Protein AF-A0A7S2RNH0-F1 (afdb_monomer)

Solvent-accessible surface area (backbone atoms only — not comparable to full-atom values): 6572 Å² total; per-residue (Å²): 135,84,52,72,68,57,56,52,44,74,75,65,52,97,59,93,78,88,84,79,72,91,75,66,98,66,79,63,58,69,33,76,31,79,38,64,92,78,45,91,42,72,68,45,49,53,46,38,54,50,45,48,51,52,36,52,53,50,12,62,75,54,75,20,48,74,44,80,46,65,89,82,78,63,88,59,48,70,58,65,77,40,71,92,76,68,57,76,63,62,51,51,54,53,53,54,50,59,57,55,79,72,110

Foldseek 3Di:
DDDPVRVCCCVDPPDDDDDDDPDDVDQAAEFEQEAAPVQPDPVSVVVSVVSVVVSVVVCVVRVHDYHYDYDDDDQCPVVVVCVPPDDPVVVVVSVVVSVVVVD

Structure (mmCIF, N/CA/C/O backbone):
data_AF-A0A7S2RNH0-F1
#
_entry.id   AF-A0A7S2RNH0-F1
#
loop_
_atom_site.group_PDB
_atom_site.id
_atom_site.type_symbol
_atom_site.label_atom_id
_atom_site.label_alt_id
_atom_site.label_comp_id
_atom_site.label_asym_id
_atom_site.label_entity_id
_atom_site.label_seq_id
_atom_site.pdbx_PDB_ins_code
_atom_site.Cartn_x
_atom_site.Cartn_y
_atom_site.Cartn_z
_atom_site.occupancy
_atom_site.B_iso_or_equiv
_atom_site.auth_seq_id
_atom_site.auth_comp_id
_atom_site.auth_asym_id
_atom_site.auth_atom_id
_atom_site.pdbx_PDB_model_num
ATOM 1 N N . PHE A 1 1 ? -17.315 4.848 -7.528 1.00 72.25 1 PHE A N 1
ATOM 2 C CA . PHE A 1 1 ? -16.600 5.548 -8.616 1.00 72.25 1 PHE A CA 1
ATOM 3 C C . PHE A 1 1 ? -16.003 6.828 -8.048 1.00 72.25 1 PHE A C 1
ATOM 5 O O . PHE A 1 1 ? -16.691 7.488 -7.278 1.00 72.25 1 PHE A O 1
ATOM 12 N N . PHE A 1 2 ? -14.744 7.153 -8.357 1.00 83.69 2 PHE A N 1
ATOM 13 C CA . PHE A 1 2 ? -14.135 8.412 -7.912 1.00 83.69 2 PHE A CA 1
ATOM 14 C C . PHE A 1 2 ? -14.510 9.548 -8.865 1.00 83.69 2 PHE A C 1
ATOM 16 O O . PHE A 1 2 ? -14.396 9.400 -10.077 1.00 83.69 2 PHE A O 1
ATOM 23 N N . GLY A 1 3 ? -14.952 10.683 -8.322 1.00 90.25 3 GLY A N 1
ATOM 24 C CA . GLY A 1 3 ? -15.233 11.876 -9.121 1.00 90.25 3 GLY A CA 1
ATOM 25 C C . GLY A 1 3 ? -13.955 12.554 -9.625 1.00 90.25 3 GLY A C 1
ATOM 26 O O . GLY A 1 3 ? -12.863 12.334 -9.093 1.00 90.25 3 GLY A O 1
ATOM 27 N N . SER A 1 4 ? -14.098 13.437 -10.618 1.00 93.88 4 SER A N 1
ATOM 28 C CA . SER A 1 4 ? -12.980 14.205 -11.185 1.00 93.88 4 SER A CA 1
ATOM 29 C C . SER A 1 4 ? -12.207 14.978 -10.111 1.00 93.88 4 SER A C 1
ATOM 31 O O . SER A 1 4 ? -10.978 14.945 -10.115 1.00 93.88 4 SER A O 1
ATOM 33 N N . THR A 1 5 ? -12.893 15.601 -9.148 1.00 93.44 5 THR A N 1
ATOM 34 C CA . THR A 1 5 ? -12.271 16.321 -8.023 1.00 93.44 5 THR A CA 1
ATOM 35 C C . THR A 1 5 ? -11.351 15.423 -7.196 1.00 93.44 5 THR A C 1
ATOM 37 O O . THR A 1 5 ? -10.213 15.797 -6.917 1.00 93.44 5 THR A O 1
ATOM 40 N N . THR A 1 6 ? -11.801 14.215 -6.848 1.00 93.56 6 THR A N 1
ATOM 41 C CA . THR A 1 6 ? -11.009 13.262 -6.059 1.00 93.56 6 THR A CA 1
ATOM 42 C C . THR A 1 6 ? -9.744 12.836 -6.798 1.00 93.56 6 THR A C 1
ATOM 44 O O . THR A 1 6 ? -8.664 12.826 -6.215 1.00 93.56 6 THR A O 1
ATOM 47 N N . ILE A 1 7 ? -9.852 12.553 -8.099 1.00 94.25 7 ILE A N 1
ATOM 48 C CA . ILE A 1 7 ? -8.702 12.183 -8.938 1.00 94.25 7 ILE A CA 1
ATOM 49 C C . ILE A 1 7 ? -7.688 13.333 -9.024 1.00 94.25 7 ILE A C 1
ATOM 51 O O . ILE A 1 7 ? -6.481 13.100 -8.944 1.00 94.25 7 ILE A O 1
ATOM 55 N N . HIS A 1 8 ? -8.154 14.579 -9.148 1.00 95.81 8 HIS A N 1
ATOM 56 C CA . HIS A 1 8 ? -7.268 15.745 -9.168 1.00 95.81 8 HIS A CA 1
ATOM 57 C C . HIS A 1 8 ? -6.527 15.931 -7.842 1.00 95.81 8 HIS A C 1
ATOM 59 O O . HIS A 1 8 ? -5.326 16.202 -7.864 1.00 95.81 8 HIS A O 1
ATOM 65 N N . LEU A 1 9 ? -7.210 15.749 -6.707 1.00 96.25 9 LEU A N 1
ATOM 66 C CA . LEU A 1 9 ? -6.584 15.816 -5.386 1.00 96.25 9 LEU A CA 1
ATOM 67 C C . LEU A 1 9 ? -5.520 14.729 -5.217 1.00 96.25 9 LEU A C 1
ATOM 69 O O . LEU A 1 9 ? -4.391 15.060 -4.877 1.00 96.25 9 LEU A O 1
ATOM 73 N N . MET A 1 10 ? -5.829 13.468 -5.538 1.00 94.00 10 MET A N 1
ATOM 74 C CA . MET A 1 10 ? -4.860 12.366 -5.430 1.00 94.00 10 MET A CA 1
ATOM 75 C C . MET A 1 10 ? -3.585 12.600 -6.258 1.00 94.00 10 MET A C 1
ATOM 77 O O . MET A 1 10 ? -2.516 12.152 -5.864 1.00 94.00 10 MET A O 1
ATOM 81 N N . ARG A 1 11 ? -3.678 13.314 -7.389 1.00 94.94 11 ARG A N 1
ATOM 82 C CA . ARG A 1 11 ? -2.525 13.603 -8.260 1.00 94.94 11 ARG A CA 1
ATOM 83 C C . ARG A 1 11 ? -1.713 14.836 -7.868 1.00 94.94 11 ARG A C 1
ATOM 85 O O . ARG A 1 11 ? -0.552 14.913 -8.254 1.00 94.94 11 ARG A O 1
ATOM 92 N N . LYS A 1 12 ? -2.329 15.840 -7.236 1.00 95.69 12 LYS A N 1
ATOM 93 C CA . LYS A 1 12 ? -1.726 17.180 -7.076 1.00 95.69 12 LYS A CA 1
ATOM 94 C C . LYS A 1 12 ? -1.575 17.639 -5.630 1.00 95.69 12 LYS A C 1
ATOM 96 O O . LYS A 1 12 ? -0.874 18.617 -5.390 1.00 95.69 12 LYS A O 1
ATOM 101 N N . CYS A 1 13 ? -2.261 17.006 -4.683 1.00 96.12 13 CYS A N 1
ATOM 102 C CA . CYS A 1 13 ? -2.177 17.401 -3.286 1.00 96.12 13 CYS A CA 1
ATOM 103 C C . CYS A 1 13 ? -0.757 17.137 -2.750 1.00 96.12 13 CYS A C 1
ATOM 105 O O . CYS A 1 13 ? -0.248 16.032 -2.936 1.00 96.12 13 CYS A O 1
ATOM 107 N N . PRO A 1 14 ? -0.112 18.100 -2.067 1.00 95.31 14 PRO A N 1
ATOM 108 C CA . PRO A 1 14 ? 1.215 17.895 -1.483 1.00 95.31 14 PRO A CA 1
ATOM 109 C C . PRO A 1 14 ? 1.182 17.071 -0.182 1.00 95.31 14 PRO A C 1
ATOM 111 O O . PRO A 1 14 ? 2.224 16.854 0.433 1.00 95.31 14 PRO A O 1
ATOM 114 N N . CYS A 1 15 ? 0.001 16.640 0.272 1.00 93.75 15 CYS A N 1
ATOM 115 C CA . CYS A 1 15 ? -0.189 15.848 1.482 1.00 93.75 15 CYS A CA 1
ATOM 116 C C . CYS A 1 15 ? -1.111 14.636 1.231 1.00 93.75 15 CYS A C 1
ATOM 118 O O . CYS A 1 15 ? -1.830 14.610 0.226 1.00 93.75 15 CYS A O 1
ATOM 120 N N . PRO A 1 16 ? -1.098 13.619 2.120 1.00 93.19 16 PRO A N 1
ATOM 121 C CA . PRO A 1 16 ? -1.938 12.432 1.974 1.00 93.19 16 PRO A CA 1
ATOM 122 C C . PRO A 1 16 ? -3.430 12.772 1.881 1.00 93.19 16 PRO A C 1
ATOM 124 O O . PRO A 1 16 ? -3.927 13.640 2.597 1.00 93.19 16 PRO A O 1
ATOM 127 N N . VAL A 1 17 ? -4.156 12.053 1.022 1.00 93.44 17 VAL A N 1
ATOM 128 C CA . VAL A 1 17 ? -5.594 12.254 0.789 1.00 93.44 17 VAL A CA 1
ATOM 129 C C . VAL A 1 17 ? -6.357 11.008 1.233 1.00 93.44 17 VAL A C 1
ATOM 131 O O . VAL A 1 17 ? -6.144 9.926 0.690 1.00 93.44 17 VAL A O 1
ATOM 134 N N . LEU A 1 18 ? -7.279 11.165 2.186 1.00 90.56 18 LEU A N 1
ATOM 135 C CA . LEU A 1 18 ? -8.231 10.122 2.570 1.00 90.56 18 LEU A CA 1
ATOM 136 C C . LEU A 1 18 ? -9.551 10.335 1.827 1.00 90.56 18 LEU A C 1
ATOM 138 O O . LEU A 1 18 ? -10.141 11.413 1.882 1.00 90.56 18 LEU A O 1
ATOM 142 N N . THR A 1 19 ? -10.028 9.294 1.151 1.00 89.31 19 THR A N 1
ATOM 143 C CA . THR A 1 19 ? -11.322 9.310 0.464 1.00 89.31 19 THR A CA 1
ATOM 144 C C . THR A 1 19 ? -12.275 8.367 1.180 1.00 89.31 19 THR A C 1
ATOM 146 O O . THR A 1 19 ? -11.949 7.211 1.434 1.00 89.31 19 THR A O 1
ATOM 149 N N . ILE A 1 20 ? -13.450 8.874 1.540 1.00 86.31 20 ILE A N 1
ATOM 150 C CA . ILE A 1 20 ? -14.478 8.111 2.245 1.00 86.31 20 ILE A CA 1
ATOM 151 C C . ILE A 1 20 ? -15.683 8.054 1.311 1.00 86.31 20 ILE A C 1
ATOM 153 O O . ILE A 1 20 ? -16.200 9.091 0.896 1.00 86.31 20 ILE A O 1
ATOM 157 N N . GLY A 1 21 ? -16.085 6.845 0.916 1.00 83.25 21 GLY A N 1
ATOM 158 C CA . GLY A 1 21 ? -17.321 6.640 0.158 1.00 83.25 21 GLY A CA 1
ATOM 159 C C . GLY A 1 21 ? -18.561 6.919 1.013 1.00 83.25 21 GLY A C 1
ATOM 160 O O . GLY A 1 21 ? -18.453 7.267 2.186 1.00 83.25 21 GLY A O 1
ATOM 161 N N . THR A 1 22 ? -19.757 6.724 0.455 1.00 78.44 22 THR A N 1
ATOM 162 C CA . THR A 1 22 ? -20.995 6.698 1.250 1.00 78.44 22 THR A CA 1
ATOM 163 C C . THR A 1 22 ? -20.877 5.585 2.287 1.00 78.44 22 THR A C 1
ATOM 165 O O . THR A 1 22 ? -20.928 4.403 1.946 1.00 78.44 22 THR A O 1
ATOM 168 N N . LYS A 1 23 ? -20.612 5.970 3.535 1.00 67.12 23 LYS A N 1
ATOM 169 C CA . LYS A 1 23 ? -20.357 5.046 4.633 1.00 67.12 23 LYS A CA 1
ATOM 170 C C . LYS A 1 23 ? -21.677 4.348 4.966 1.00 67.12 23 LYS A C 1
ATOM 172 O O . LYS A 1 23 ? -22.637 5.000 5.356 1.00 67.12 23 LYS A O 1
ATOM 177 N N . GLU A 1 24 ? -21.732 3.032 4.798 1.00 66.44 24 GLU A N 1
ATOM 178 C CA . GLU A 1 24 ? -22.578 2.218 5.670 1.00 66.44 24 GLU A CA 1
ATOM 179 C C . GLU A 1 24 ? -21.916 2.253 7.056 1.00 66.44 24 GLU A C 1
ATOM 181 O O . GLU A 1 24 ? -20.687 2.221 7.107 1.00 66.44 24 GLU A O 1
ATOM 186 N N . ASP A 1 25 ? -22.670 2.314 8.159 1.00 74.69 25 ASP A N 1
ATOM 187 C CA . ASP A 1 25 ? -22.179 2.443 9.554 1.00 74.69 25 ASP A CA 1
ATOM 188 C C . ASP A 1 25 ? -21.346 1.243 10.072 1.00 74.69 25 ASP A C 1
ATOM 190 O O . ASP A 1 25 ? -21.354 0.885 11.250 1.00 74.69 25 ASP A O 1
ATOM 194 N N . LYS A 1 26 ? -20.6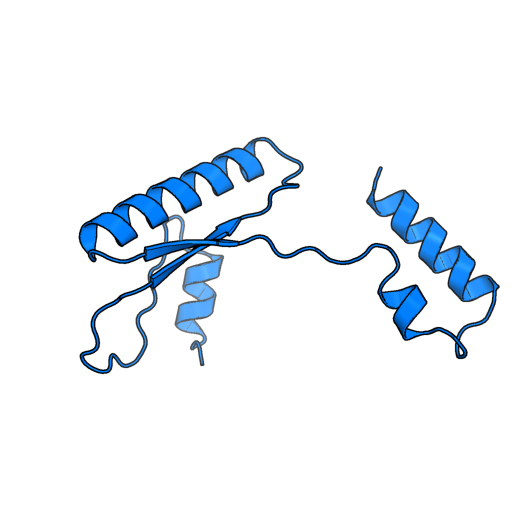16 0.569 9.188 1.00 82.00 26 LYS A N 1
ATOM 195 C CA . LYS A 1 26 ? -19.796 -0.595 9.476 1.00 82.00 26 LYS A CA 1
ATOM 196 C C . LYS A 1 26 ? -18.426 -0.159 10.013 1.00 82.00 26 LYS A C 1
ATOM 198 O O . LYS A 1 26 ? -17.794 0.732 9.437 1.00 82.00 26 LYS A O 1
ATOM 203 N N . PRO A 1 27 ? -17.935 -0.809 11.082 1.00 88.00 27 PRO A N 1
ATOM 204 C CA . PRO A 1 27 ? -16.590 -0.572 11.590 1.00 88.00 27 PRO A CA 1
ATOM 205 C C . PRO A 1 27 ? -15.537 -1.016 10.570 1.00 88.00 27 PRO A C 1
ATOM 207 O O . PRO A 1 27 ? -15.730 -1.998 9.842 1.00 88.00 27 PRO A O 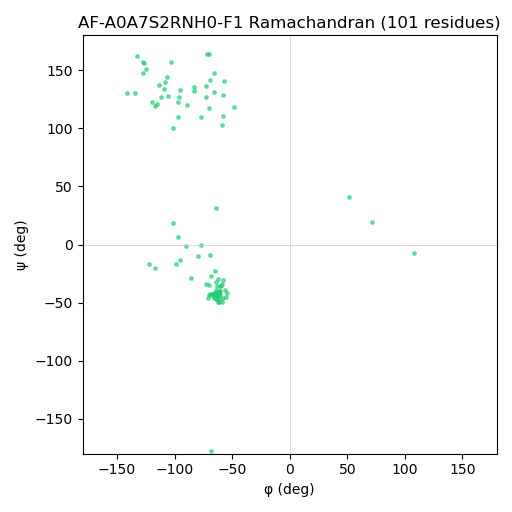1
ATOM 210 N N . ILE A 1 28 ? -14.402 -0.317 10.541 1.00 91.56 28 ILE A N 1
ATOM 211 C CA . ILE A 1 28 ? -13.253 -0.702 9.723 1.00 91.56 28 ILE A CA 1
ATOM 212 C C . ILE A 1 28 ? -12.557 -1.865 10.428 1.00 91.56 28 ILE A C 1
ATOM 214 O O . ILE A 1 28 ? -11.969 -1.689 11.481 1.00 91.56 28 ILE A O 1
ATOM 218 N N . LYS A 1 29 ? -12.644 -3.073 9.863 1.00 95.19 29 LYS A N 1
ATOM 219 C CA . LYS A 1 29 ? -12.040 -4.280 10.465 1.00 95.19 29 LYS A CA 1
ATOM 220 C C . LYS A 1 29 ?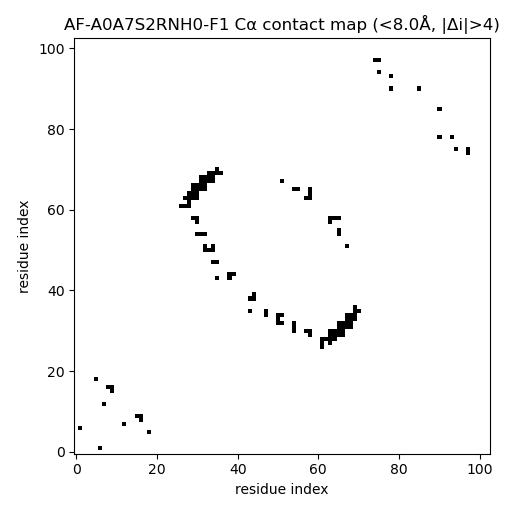 -10.696 -4.672 9.861 1.00 95.19 29 LYS A C 1
ATOM 222 O O . LYS A 1 29 ? -9.990 -5.493 10.433 1.00 95.19 29 LYS A O 1
ATOM 227 N N . ARG A 1 30 ? -10.371 -4.139 8.681 1.00 96.56 30 ARG A N 1
ATOM 228 C CA . ARG A 1 30 ? -9.173 -4.497 7.915 1.00 96.56 30 ARG A CA 1
ATOM 229 C C . ARG A 1 30 ? -8.583 -3.262 7.256 1.00 96.56 30 ARG A C 1
ATOM 231 O O . ARG A 1 30 ? -9.302 -2.532 6.575 1.00 96.56 30 ARG A O 1
ATOM 238 N N . ILE A 1 31 ? -7.282 -3.084 7.427 1.00 97.69 31 ILE A N 1
ATOM 239 C CA . ILE A 1 31 ? -6.457 -2.086 6.755 1.00 97.69 31 ILE A CA 1
ATOM 240 C C . ILE A 1 31 ? -5.484 -2.823 5.841 1.00 97.69 31 ILE A C 1
ATOM 242 O O . ILE A 1 31 ? -4.912 -3.840 6.225 1.00 97.69 31 ILE A O 1
ATOM 246 N N . VAL A 1 32 ? -5.294 -2.312 4.627 1.00 98.25 32 VAL A N 1
ATOM 247 C CA . VAL A 1 32 ? -4.376 -2.899 3.649 1.00 98.25 32 VAL A CA 1
ATOM 248 C C . VAL A 1 32 ? -3.302 -1.881 3.288 1.00 98.25 32 VAL A C 1
ATOM 250 O O . VAL A 1 32 ? -3.614 -0.789 2.817 1.00 98.25 32 VAL A O 1
ATOM 253 N N . ALA A 1 33 ? -2.043 -2.253 3.494 1.00 98.44 33 ALA A N 1
ATOM 254 C CA . ALA A 1 33 ? -0.874 -1.523 3.030 1.00 98.44 33 ALA A CA 1
ATOM 255 C C . ALA A 1 33 ? -0.387 -2.142 1.716 1.00 98.44 33 ALA A C 1
ATOM 257 O O . ALA A 1 33 ? 0.124 -3.261 1.713 1.00 98.44 33 ALA A O 1
ATOM 258 N N . ALA A 1 34 ? -0.550 -1.424 0.606 1.00 98.19 34 ALA A N 1
ATOM 259 C CA . ALA A 1 34 ? 0.028 -1.812 -0.677 1.00 98.19 34 ALA A CA 1
ATOM 260 C C . ALA A 1 34 ? 1.431 -1.214 -0.805 1.00 98.19 34 ALA A C 1
ATOM 262 O O . ALA A 1 34 ? 1.581 0.006 -0.751 1.00 98.19 34 ALA A O 1
ATOM 263 N N . ILE A 1 35 ? 2.436 -2.073 -0.953 1.00 97.62 35 ILE A N 1
ATOM 264 C CA . ILE A 1 35 ? 3.842 -1.678 -1.067 1.00 97.62 35 ILE A CA 1
ATOM 265 C C . ILE A 1 35 ? 4.488 -2.291 -2.307 1.00 97.62 35 ILE A C 1
ATOM 267 O O . ILE A 1 35 ? 4.054 -3.328 -2.818 1.00 97.62 35 ILE A O 1
ATOM 271 N N . ASP A 1 36 ? 5.564 -1.663 -2.763 1.00 95.75 36 ASP A N 1
ATOM 272 C CA . ASP A 1 36 ? 6.427 -2.223 -3.795 1.00 95.75 36 ASP A CA 1
ATOM 273 C C . ASP A 1 36 ? 7.692 -2.812 -3.164 1.00 95.75 36 ASP A C 1
ATOM 275 O O . ASP A 1 36 ? 8.619 -2.085 -2.817 1.00 95.75 36 ASP A O 1
ATOM 279 N N . VAL A 1 37 ? 7.739 -4.135 -2.989 1.00 93.25 37 VAL A N 1
ATOM 280 C CA . VAL A 1 37 ? 8.900 -4.819 -2.389 1.00 93.25 37 VAL A CA 1
ATOM 281 C C . VAL A 1 37 ? 10.150 -4.688 -3.267 1.00 93.25 37 VAL A C 1
ATOM 283 O O . VAL A 1 37 ? 11.262 -4.767 -2.749 1.00 93.25 37 VAL A O 1
ATOM 286 N N . TYR A 1 38 ? 9.977 -4.431 -4.565 1.00 91.38 38 TYR A N 1
ATOM 287 C CA . TYR A 1 38 ? 11.056 -4.253 -5.532 1.00 91.38 38 TYR A CA 1
ATOM 288 C C . TYR A 1 38 ? 11.326 -2.781 -5.862 1.00 91.38 38 TYR A C 1
ATOM 290 O O . TYR A 1 38 ? 11.963 -2.503 -6.877 1.00 91.38 38 TYR A O 1
ATOM 298 N N . ALA A 1 39 ? 10.872 -1.845 -5.016 1.00 91.50 39 ALA A N 1
ATOM 299 C CA . ALA A 1 39 ? 11.075 -0.416 -5.225 1.00 91.50 39 ALA A CA 1
ATOM 300 C C . ALA A 1 39 ? 12.554 -0.112 -5.560 1.00 91.50 39 ALA A C 1
ATOM 302 O O . ALA A 1 39 ? 13.429 -0.365 -4.726 1.00 91.50 39 ALA A O 1
ATOM 303 N N . PRO A 1 40 ? 12.856 0.438 -6.753 1.00 87.06 40 PRO A N 1
ATOM 304 C CA . PRO A 1 40 ? 14.228 0.514 -7.259 1.00 87.06 40 PRO A CA 1
ATOM 305 C C . PRO A 1 40 ? 15.039 1.671 -6.661 1.00 87.06 40 PRO A C 1
ATOM 307 O O . PRO A 1 40 ? 16.244 1.754 -6.889 1.00 87.06 40 PRO A O 1
ATOM 310 N N . SER A 1 41 ? 14.393 2.585 -5.929 1.00 95.12 41 SER A N 1
ATOM 311 C CA . SER A 1 41 ? 15.008 3.812 -5.418 1.00 95.12 41 SER A CA 1
ATOM 312 C C . SER A 1 41 ? 14.823 3.980 -3.910 1.00 95.12 41 SER A C 1
ATOM 314 O O . SER A 1 41 ? 13.872 3.462 -3.313 1.00 95.12 41 SER A O 1
ATOM 316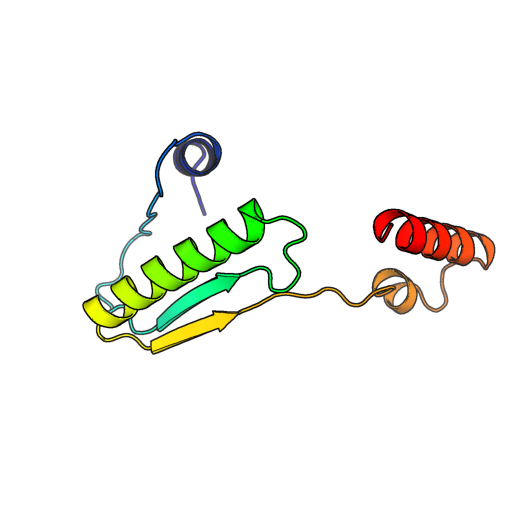 N N . GLU A 1 42 ? 15.714 4.757 -3.287 1.00 96.00 42 GLU A N 1
ATOM 317 C CA . GLU A 1 42 ? 15.616 5.105 -1.865 1.00 96.00 42 GLU A CA 1
ATOM 318 C C . GLU A 1 42 ? 14.312 5.847 -1.550 1.00 96.00 42 GLU A C 1
ATOM 320 O O . GLU A 1 42 ? 13.698 5.613 -0.507 1.00 96.00 42 GLU A O 1
ATOM 325 N N . GLU A 1 43 ? 13.830 6.694 -2.464 1.00 96.06 43 GLU A N 1
ATOM 326 C CA . GLU A 1 43 ? 12.546 7.382 -2.326 1.00 96.06 43 GLU A CA 1
ATOM 327 C C . GLU A 1 43 ? 11.376 6.396 -2.313 1.00 96.06 43 GLU A C 1
ATOM 329 O O . GLU A 1 43 ? 10.440 6.570 -1.528 1.00 96.06 43 GLU A O 1
ATOM 334 N N . GLY A 1 44 ? 11.434 5.348 -3.140 1.00 96.06 44 GLY A N 1
ATOM 335 C CA . GLY A 1 44 ? 10.442 4.274 -3.156 1.00 96.06 44 GLY A CA 1
ATOM 336 C C . GLY A 1 44 ? 10.428 3.486 -1.844 1.00 96.06 44 GLY A C 1
ATOM 337 O O . GLY A 1 44 ? 9.366 3.270 -1.255 1.00 96.06 44 GLY A O 1
ATOM 338 N N . LEU A 1 45 ? 11.604 3.148 -1.309 1.00 96.38 45 LEU A N 1
ATOM 339 C CA . LEU A 1 45 ? 11.727 2.503 0.003 1.00 96.38 45 LEU A CA 1
ATOM 340 C C . LEU A 1 45 ? 11.218 3.409 1.137 1.00 96.38 45 LEU A C 1
ATOM 342 O O . LEU A 1 45 ? 10.485 2.961 2.024 1.00 96.38 45 LEU A O 1
ATOM 346 N N . ALA A 1 46 ? 11.544 4.703 1.098 1.00 97.50 46 ALA A N 1
ATOM 347 C CA . ALA A 1 46 ? 11.041 5.684 2.054 1.00 97.50 46 ALA A CA 1
ATOM 348 C C . ALA A 1 46 ? 9.513 5.841 1.968 1.00 97.50 46 ALA A C 1
ATOM 350 O O . ALA A 1 46 ? 8.849 6.022 2.994 1.00 97.50 46 ALA A O 1
ATOM 351 N N . LEU A 1 47 ? 8.939 5.750 0.766 1.00 96.75 47 LEU A N 1
ATOM 352 C CA . LEU A 1 47 ? 7.495 5.750 0.557 1.00 96.75 47 LEU A CA 1
ATOM 353 C C . LEU A 1 47 ? 6.840 4.499 1.154 1.00 96.75 47 LEU A C 1
ATOM 355 O O . LEU A 1 47 ? 5.867 4.639 1.895 1.00 96.75 47 LEU A O 1
ATOM 359 N N . ASN A 1 48 ? 7.395 3.306 0.922 1.00 97.88 48 ASN A N 1
ATOM 360 C CA . ASN A 1 48 ? 6.906 2.069 1.541 1.00 97.88 48 ASN A CA 1
ATOM 361 C C . ASN A 1 48 ? 6.879 2.179 3.071 1.00 97.88 48 ASN A C 1
ATOM 363 O O . ASN A 1 48 ? 5.869 1.860 3.698 1.00 97.88 48 ASN A O 1
ATOM 367 N N . ASN A 1 49 ? 7.948 2.706 3.676 1.00 97.88 49 ASN A N 1
ATOM 368 C CA . ASN A 1 49 ? 8.015 2.916 5.123 1.00 97.88 49 ASN A CA 1
ATOM 369 C C . ASN A 1 49 ? 6.921 3.867 5.630 1.00 97.88 49 ASN A C 1
ATOM 371 O O . ASN A 1 49 ? 6.306 3.605 6.667 1.00 97.88 49 ASN A O 1
ATOM 375 N N . LYS A 1 50 ? 6.625 4.947 4.894 1.00 97.94 50 LYS A N 1
ATOM 376 C CA . LYS A 1 50 ? 5.513 5.857 5.223 1.00 97.94 50 LYS A CA 1
ATOM 377 C C . LYS A 1 50 ? 4.162 5.147 5.146 1.00 97.94 50 LYS A C 1
ATOM 379 O O . LYS A 1 50 ? 3.375 5.263 6.083 1.00 97.94 50 LYS A O 1
ATOM 384 N N . ILE A 1 51 ? 3.916 4.383 4.079 1.00 98.25 51 ILE A N 1
ATOM 385 C CA . ILE A 1 51 ? 2.675 3.615 3.896 1.00 98.25 51 ILE A CA 1
ATOM 386 C C . ILE A 1 51 ? 2.481 2.630 5.052 1.00 98.25 51 ILE A C 1
ATOM 388 O O . ILE A 1 51 ? 1.419 2.623 5.673 1.00 98.25 51 ILE A O 1
ATOM 392 N N . LEU A 1 52 ? 3.512 1.848 5.385 1.00 98.50 52 LEU A N 1
ATOM 393 C CA . LEU A 1 52 ? 3.476 0.883 6.488 1.00 98.50 52 LEU A CA 1
ATOM 394 C C . LEU A 1 52 ? 3.216 1.567 7.832 1.00 98.50 52 LEU A C 1
ATOM 396 O O . LEU A 1 52 ? 2.374 1.108 8.601 1.00 98.50 52 LEU A O 1
ATOM 400 N N . THR A 1 53 ? 3.881 2.696 8.089 1.00 98.44 53 THR A N 1
ATOM 401 C CA . THR A 1 53 ? 3.702 3.474 9.323 1.00 98.44 53 THR A CA 1
ATOM 402 C C . THR A 1 53 ? 2.263 3.969 9.462 1.00 98.44 53 THR A C 1
ATOM 404 O O . THR A 1 53 ? 1.631 3.778 10.501 1.00 98.44 53 THR A O 1
ATOM 407 N N . TRP A 1 54 ? 1.705 4.579 8.414 1.00 98.00 54 TRP A N 1
ATOM 408 C CA . TRP A 1 54 ? 0.327 5.072 8.443 1.00 98.00 54 TRP A CA 1
ATOM 409 C C . TRP A 1 54 ? -0.688 3.942 8.579 1.00 98.00 54 TRP A C 1
ATOM 411 O O . TRP A 1 54 ? -1.628 4.063 9.362 1.00 98.00 54 TRP A O 1
ATOM 421 N N . ALA A 1 55 ? -0.488 2.840 7.859 1.00 98.19 55 ALA A N 1
ATOM 422 C CA . ALA A 1 55 ? -1.379 1.694 7.918 1.00 98.19 55 ALA A CA 1
ATOM 423 C C . ALA A 1 55 ? -1.372 1.033 9.306 1.00 98.19 55 ALA A C 1
ATOM 425 O O . ALA A 1 55 ? -2.440 0.720 9.825 1.00 98.19 55 ALA A O 1
ATOM 426 N N . ALA A 1 56 ? -0.204 0.889 9.943 1.00 98.44 56 ALA A N 1
ATOM 427 C CA . ALA A 1 56 ? -0.086 0.371 11.307 1.00 98.44 56 ALA A CA 1
ATOM 428 C C . ALA A 1 56 ? -0.764 1.280 12.341 1.00 98.44 56 ALA A C 1
ATOM 430 O O . ALA A 1 56 ? -1.504 0.798 13.203 1.00 98.44 56 ALA A O 1
ATOM 431 N N . ASN A 1 57 ? -0.576 2.596 12.222 1.00 98.19 57 ASN A N 1
ATOM 432 C CA . ASN A 1 57 ? -1.238 3.567 13.094 1.00 98.19 57 ASN A CA 1
ATOM 433 C C . ASN A 1 57 ? -2.764 3.514 12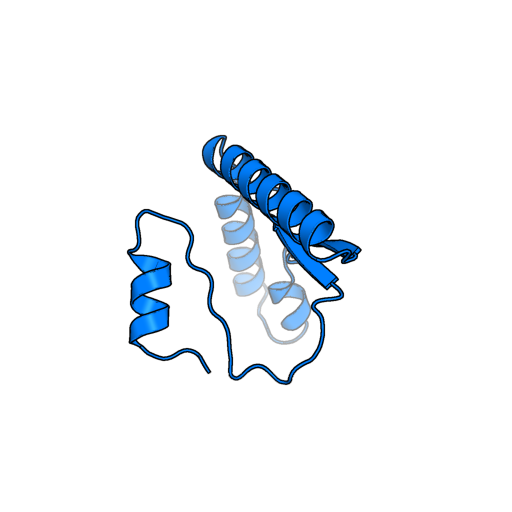.936 1.00 98.19 57 ASN A C 1
ATOM 435 O O . ASN A 1 57 ? -3.488 3.495 13.931 1.00 98.19 57 ASN A O 1
ATOM 439 N N . LEU A 1 58 ? -3.258 3.441 11.696 1.00 96.31 58 LEU A N 1
ATOM 440 C CA . LEU A 1 58 ? -4.690 3.364 11.417 1.00 96.31 58 LEU A CA 1
ATOM 441 C C . LEU A 1 58 ? -5.289 2.037 11.898 1.00 96.31 58 LEU A C 1
ATOM 443 O O . LEU A 1 58 ? -6.342 2.040 12.525 1.00 96.31 58 LEU A O 1
ATOM 447 N N . ALA A 1 59 ? -4.601 0.917 11.674 1.00 97.88 59 ALA A N 1
ATOM 448 C CA . ALA A 1 59 ? -5.040 -0.391 12.149 1.00 97.88 59 ALA A CA 1
ATOM 449 C C . ALA A 1 59 ? -5.137 -0.433 13.681 1.00 97.88 59 ALA A C 1
ATOM 451 O O . ALA A 1 59 ? -6.122 -0.925 14.224 1.00 97.88 59 ALA A O 1
ATOM 452 N N . THR A 1 60 ? -4.166 0.166 14.374 1.00 98.00 60 THR A N 1
ATOM 453 C CA . THR A 1 60 ? -4.184 0.289 15.839 1.00 98.00 60 THR A CA 1
ATOM 454 C C . THR A 1 60 ? -5.360 1.146 16.313 1.00 98.00 60 THR A C 1
ATOM 456 O O . THR A 1 60 ? -6.088 0.741 17.217 1.00 98.00 60 THR A O 1
ATOM 459 N N . SER A 1 61 ? -5.577 2.309 15.685 1.00 96.44 61 SER A N 1
ATOM 460 C CA . SER A 1 61 ? -6.672 3.231 16.024 1.00 96.44 61 SER A CA 1
ATOM 461 C C . SER A 1 61 ? -8.052 2.596 15.838 1.00 96.44 61 SER A C 1
ATOM 463 O O . SER A 1 61 ? -8.940 2.786 16.664 1.00 96.44 61 SER A O 1
ATOM 465 N N . GLU A 1 62 ? -8.227 1.825 14.766 1.00 94.81 62 GLU A N 1
ATOM 466 C CA . GLU A 1 62 ? -9.502 1.194 14.410 1.00 94.81 62 GLU A CA 1
ATOM 467 C C . GLU A 1 62 ? -9.682 -0.207 15.020 1.00 94.81 62 GLU A C 1
ATOM 469 O O . GLU A 1 62 ? -10.714 -0.836 14.798 1.00 94.81 62 GLU A O 1
ATOM 474 N N . GLN A 1 63 ? -8.696 -0.717 15.776 1.00 96.94 63 GLN A N 1
ATOM 475 C CA . GLN A 1 63 ? -8.660 -2.110 16.261 1.00 96.94 63 GLN A CA 1
ATOM 476 C C . GLN A 1 63 ? -8.875 -3.118 15.116 1.00 96.94 63 GLN A C 1
ATOM 478 O O . GLN A 1 63 ? -9.600 -4.107 15.236 1.00 96.94 63 GLN A O 1
ATOM 483 N N . ALA A 1 64 ? -8.249 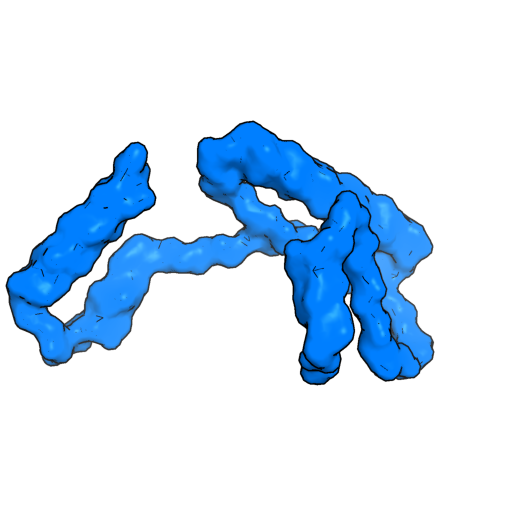-2.825 13.979 1.00 97.31 64 ALA A N 1
ATOM 484 C CA . ALA A 1 64 ? -8.362 -3.563 12.735 1.00 97.31 64 ALA A CA 1
ATOM 485 C C . ALA A 1 64 ? -7.137 -4.451 12.496 1.00 97.31 64 ALA A C 1
ATOM 487 O O . ALA A 1 64 ? -6.032 -4.176 12.963 1.00 97.31 64 ALA A O 1
ATOM 488 N N . GLU A 1 65 ? -7.318 -5.492 11.692 1.00 98.44 65 GLU A N 1
ATOM 489 C CA . GLU A 1 65 ? -6.208 -6.287 11.177 1.00 98.44 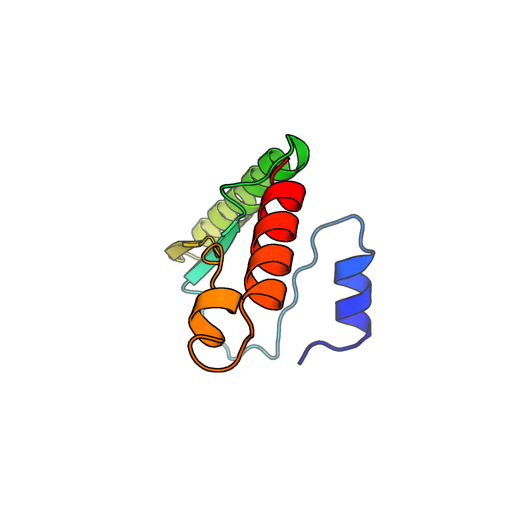65 GLU A CA 1
ATOM 490 C C . GLU A 1 65 ? -5.441 -5.494 10.110 1.00 98.44 65 GLU A C 1
ATOM 492 O O . GLU A 1 65 ? -6.046 -4.874 9.228 1.00 98.44 65 GLU A O 1
ATOM 497 N N . LEU A 1 66 ? -4.108 -5.530 10.166 1.00 98.50 66 LEU A N 1
ATOM 498 C CA . LEU A 1 66 ? -3.245 -4.981 9.124 1.00 98.50 66 LEU A CA 1
ATOM 499 C C . LEU A 1 66 ? -2.799 -6.097 8.178 1.00 98.50 66 LEU A C 1
ATOM 501 O O . LEU A 1 66 ? -2.131 -7.042 8.592 1.00 98.50 66 LEU A O 1
ATOM 505 N N . HIS A 1 67 ? -3.096 -5.939 6.892 1.00 98.62 67 HIS A N 1
ATOM 506 C CA . HIS A 1 67 ? -2.558 -6.779 5.827 1.00 98.62 67 HIS A CA 1
ATOM 507 C C . HIS A 1 67 ? -1.562 -5.980 4.991 1.00 98.62 67 HIS A C 1
ATOM 509 O O . HIS A 1 67 ? -1.853 -4.861 4.572 1.00 98.62 67 HIS A O 1
ATOM 515 N N . VAL A 1 68 ? -0.403 -6.567 4.709 1.00 98.25 68 VAL A N 1
ATOM 516 C CA . VAL A 1 68 ? 0.590 -5.994 3.793 1.00 98.25 68 VAL A CA 1
ATOM 517 C C . VAL A 1 68 ? 0.550 -6.790 2.499 1.00 98.25 68 VAL A C 1
ATOM 519 O O . VAL A 1 68 ? 0.613 -8.018 2.532 1.00 98.25 68 VAL A O 1
ATOM 522 N N . ILE A 1 69 ? 0.416 -6.099 1.370 1.00 98.12 69 ILE A N 1
ATOM 523 C CA . ILE A 1 69 ? 0.327 -6.722 0.052 1.00 98.12 69 ILE A CA 1
ATOM 524 C C . ILE A 1 69 ? 1.343 -6.115 -0.907 1.00 98.12 69 ILE A C 1
ATOM 526 O O . ILE A 1 69 ? 1.640 -4.921 -0.864 1.00 98.12 69 ILE A O 1
ATOM 530 N N . HIS A 1 70 ? 1.818 -6.960 -1.811 1.00 95.81 70 HIS A N 1
ATOM 531 C CA . HIS A 1 70 ? 2.617 -6.580 -2.960 1.00 95.81 70 HIS A CA 1
ATOM 532 C C . HIS A 1 70 ? 2.068 -7.316 -4.179 1.00 95.81 70 HIS A C 1
ATOM 534 O O . HIS A 1 70 ? 1.836 -8.526 -4.123 1.00 95.81 70 HIS A O 1
ATOM 540 N N . ALA A 1 71 ? 1.825 -6.576 -5.255 1.00 92.69 71 ALA A N 1
ATOM 541 C CA . ALA A 1 71 ? 1.446 -7.148 -6.535 1.00 92.69 71 ALA A CA 1
ATOM 542 C C . ALA A 1 71 ? 2.703 -7.294 -7.390 1.00 92.69 71 ALA A C 1
ATOM 544 O O . ALA A 1 71 ? 3.492 -6.358 -7.486 1.00 92.69 71 ALA A O 1
ATOM 545 N N . TRP A 1 72 ? 2.862 -8.460 -8.004 1.00 87.81 72 TRP A N 1
ATOM 546 C CA . TRP A 1 72 ? 3.948 -8.760 -8.924 1.00 87.81 72 TRP A CA 1
ATOM 547 C C . TRP A 1 72 ? 3.354 -9.238 -10.245 1.00 87.81 72 TRP A C 1
ATOM 549 O O . TRP A 1 72 ? 2.272 -9.829 -10.269 1.00 87.81 72 TRP A O 1
ATOM 559 N N . GLU A 1 73 ? 4.073 -8.990 -11.331 1.00 80.88 73 GLU A N 1
ATOM 560 C CA . GLU A 1 73 ? 3.755 -9.530 -12.650 1.00 80.88 73 GLU A CA 1
ATOM 561 C C . GLU A 1 73 ? 4.788 -10.595 -13.004 1.00 80.88 73 GLU A C 1
ATOM 563 O O . GLU A 1 73 ? 5.980 -10.459 -12.697 1.00 80.88 73 GLU A O 1
ATOM 568 N N . LEU A 1 74 ? 4.334 -11.690 -13.617 1.00 78.12 74 LEU A N 1
ATOM 569 C CA . LEU A 1 74 ? 5.250 -12.737 -14.043 1.00 78.12 74 LEU A CA 1
ATOM 570 C C . LEU A 1 74 ? 6.038 -12.226 -15.259 1.00 78.12 74 LEU A C 1
ATOM 572 O O . LEU A 1 74 ? 5.432 -11.820 -16.251 1.00 78.12 74 LEU A O 1
ATOM 576 N N . PRO A 1 75 ? 7.377 -12.281 -15.239 1.00 70.56 75 PRO A N 1
ATOM 577 C CA . PRO A 1 75 ? 8.172 -11.952 -16.417 1.00 70.56 75 PRO A CA 1
ATOM 578 C C . PRO A 1 75 ? 7.774 -12.857 -17.584 1.00 70.56 75 PRO A C 1
ATOM 580 O O . PRO A 1 75 ? 7.702 -14.076 -17.411 1.00 70.56 75 PRO A O 1
ATOM 583 N N . GLY A 1 76 ? 7.476 -12.292 -18.752 1.00 68.31 76 GLY A N 1
ATOM 584 C CA . GLY A 1 76 ? 6.957 -13.069 -19.870 1.00 68.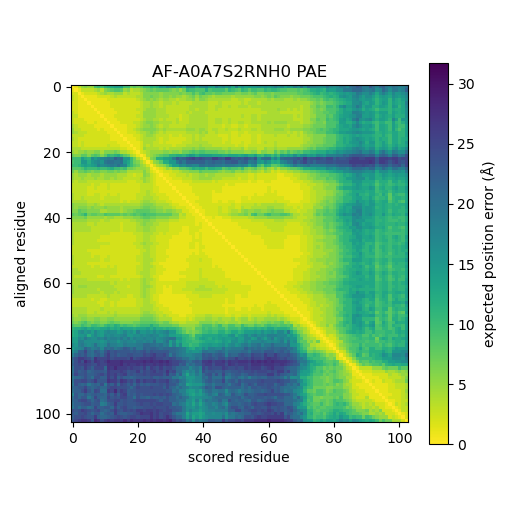31 76 GLY A CA 1
ATOM 585 C C . GLY A 1 76 ? 5.513 -13.555 -19.687 1.00 68.31 76 GLY A C 1
ATOM 586 O O . GLY A 1 76 ? 5.084 -14.468 -20.391 1.00 68.31 76 GLY A O 1
ATOM 587 N N . GLU A 1 77 ? 4.705 -12.970 -18.797 1.00 73.00 77 GLU A N 1
ATOM 588 C CA . GLU A 1 77 ? 3.270 -13.289 -18.714 1.00 73.00 77 GLU A CA 1
ATOM 589 C C . GLU A 1 77 ? 2.572 -13.074 -20.066 1.00 73.00 77 GLU A C 1
ATOM 591 O O . GLU A 1 77 ? 1.754 -13.891 -20.496 1.00 73.00 77 GLU A O 1
ATOM 596 N N . ALA A 1 78 ? 2.946 -12.011 -20.784 1.00 67.56 78 ALA A N 1
ATOM 597 C CA . ALA A 1 78 ? 2.482 -11.763 -22.145 1.00 67.56 78 ALA A CA 1
ATOM 598 C C . ALA A 1 78 ? 2.892 -12.893 -23.112 1.00 67.56 78 ALA A C 1
ATOM 600 O O . ALA A 1 78 ? 2.111 -13.267 -23.989 1.00 67.56 78 ALA A O 1
ATOM 601 N N . TYR A 1 79 ? 4.080 -13.482 -22.923 1.00 64.94 79 TYR A N 1
ATOM 602 C CA . TYR A 1 79 ? 4.565 -14.615 -23.716 1.00 64.94 79 TYR A CA 1
ATOM 603 C C . TYR A 1 79 ? 3.724 -15.874 -23.470 1.00 64.94 79 TYR A C 1
ATOM 605 O O . TYR A 1 79 ? 3.338 -16.554 -24.422 1.00 64.94 79 TYR A O 1
ATOM 613 N N . LEU A 1 80 ? 3.368 -16.149 -22.212 1.00 66.38 80 LEU A N 1
ATOM 614 C CA . LEU A 1 80 ? 2.520 -17.289 -21.849 1.00 66.38 80 LEU A CA 1
ATOM 615 C C . LEU A 1 80 ? 1.064 -17.111 -22.304 1.00 66.38 80 LEU A C 1
ATOM 617 O O . LEU A 1 80 ? 0.435 -18.080 -22.721 1.00 66.38 80 LEU A O 1
ATOM 621 N N . LYS A 1 81 ? 0.530 -15.883 -22.286 1.00 68.44 81 LYS A N 1
ATOM 622 C CA . LYS A 1 81 ? -0.826 -15.586 -22.787 1.00 68.44 81 LYS A CA 1
ATOM 623 C C . LYS A 1 81 ? -0.953 -15.734 -24.308 1.00 68.44 81 LYS A C 1
ATOM 625 O O . LYS A 1 81 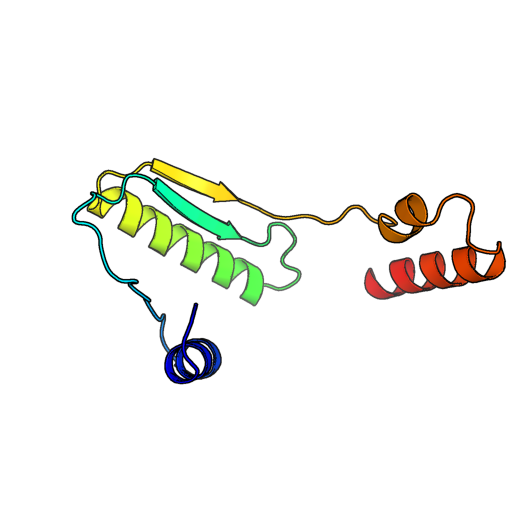? -2.045 -16.012 -24.794 1.00 68.44 81 LYS A O 1
ATOM 630 N N . GLY A 1 82 ? 0.144 -15.559 -25.049 1.00 63.88 82 GLY A N 1
ATOM 631 C CA . GLY A 1 82 ? 0.198 -15.661 -26.513 1.00 63.88 82 GLY A CA 1
ATOM 632 C C . GLY A 1 82 ? 0.665 -17.015 -27.061 1.00 63.88 82 GLY A C 1
ATOM 633 O O . GLY A 1 82 ? 0.888 -17.133 -28.271 1.00 63.88 82 GLY A O 1
ATOM 634 N N . TRP A 1 83 ? 0.857 -18.032 -26.210 1.00 59.03 83 TRP A N 1
ATOM 635 C CA . TRP A 1 83 ? 1.337 -19.349 -26.640 1.00 59.03 83 TRP A CA 1
ATOM 636 C C . TRP A 1 83 ? 0.404 -19.964 -27.696 1.00 59.03 83 TRP A C 1
ATOM 638 O O . TRP A 1 83 ? -0.734 -20.328 -27.415 1.00 59.03 83 TRP A O 1
ATOM 648 N N . GLY A 1 84 ? 0.906 -20.052 -28.935 1.00 62.69 84 GLY A N 1
ATOM 649 C CA . GLY A 1 84 ? 0.187 -20.564 -30.108 1.00 62.69 84 GLY A CA 1
ATOM 650 C C . GLY A 1 84 ? -0.244 -19.515 -31.144 1.00 62.69 84 GLY A C 1
ATOM 651 O O . GLY A 1 84 ? -0.704 -19.916 -32.208 1.00 62.69 84 GLY A O 1
ATOM 652 N N . HIS A 1 85 ? -0.083 -18.208 -30.881 1.00 62.66 85 HIS A N 1
ATOM 653 C CA . HIS A 1 85 ? -0.535 -17.138 -31.794 1.00 62.66 85 HIS A CA 1
ATOM 654 C C . HIS A 1 85 ? 0.582 -16.246 -32.373 1.00 62.66 85 HIS A C 1
ATOM 656 O O . HIS A 1 85 ? 0.376 -15.634 -33.416 1.00 62.66 85 HIS A O 1
ATOM 662 N N . ASN A 1 86 ? 1.767 -16.199 -31.749 1.00 65.00 86 ASN A N 1
ATOM 663 C CA . ASN A 1 86 ? 2.844 -15.271 -32.140 1.00 65.00 86 ASN A CA 1
ATOM 664 C C . ASN A 1 86 ? 4.004 -15.974 -32.865 1.00 65.00 86 ASN A C 1
ATOM 666 O O . ASN A 1 86 ? 4.380 -17.099 -32.497 1.00 65.00 86 ASN A O 1
ATOM 670 N N . SER A 1 87 ? 4.601 -15.293 -33.853 1.00 72.12 87 SER A N 1
ATOM 671 C CA . SER A 1 87 ? 5.765 -15.781 -34.605 1.00 72.12 87 SER A CA 1
ATOM 672 C C . SER A 1 87 ? 7.035 -15.804 -33.739 1.00 72.12 87 SER A C 1
ATOM 674 O O . SER A 1 87 ? 7.077 -15.209 -32.663 1.00 72.12 87 SER A O 1
ATOM 676 N N . GLU A 1 88 ? 8.084 -16.511 -34.170 1.00 69.38 88 GLU A N 1
ATOM 677 C CA . GLU A 1 88 ? 9.357 -16.561 -33.427 1.00 69.38 88 GLU A CA 1
ATOM 678 C C . GLU A 1 88 ? 10.039 -15.189 -33.309 1.00 69.38 88 GLU A C 1
ATOM 680 O O . GLU A 1 88 ? 10.691 -14.917 -32.302 1.00 69.38 88 GLU A O 1
ATOM 685 N N . VAL A 1 89 ? 9.836 -14.303 -34.289 1.00 73.62 89 VAL A N 1
ATOM 686 C CA . VAL A 1 89 ? 10.400 -12.945 -34.300 1.00 73.62 89 VAL A CA 1
ATOM 687 C C . VAL A 1 89 ? 9.723 -12.067 -33.248 1.00 73.62 89 VAL A C 1
ATOM 689 O O . VAL A 1 89 ? 10.414 -11.460 -32.435 1.00 73.62 89 VAL A O 1
ATOM 692 N N . ASP A 1 90 ? 8.387 -12.100 -33.172 1.00 73.25 90 ASP A N 1
ATOM 693 C CA . ASP A 1 90 ? 7.622 -11.350 -32.160 1.00 73.25 90 ASP A CA 1
ATOM 694 C C . ASP A 1 90 ? 8.025 -11.758 -30.731 1.00 73.25 90 ASP A C 1
ATOM 696 O O . ASP A 1 90 ? 8.051 -10.947 -29.804 1.00 73.25 90 ASP A O 1
ATOM 700 N N . ARG A 1 91 ? 8.377 -13.039 -30.544 1.00 69.56 91 ARG A N 1
ATOM 701 C CA . ARG A 1 91 ? 8.845 -13.572 -29.255 1.00 69.56 91 ARG A CA 1
ATOM 702 C C . ARG A 1 91 ? 10.227 -13.040 -28.888 1.00 69.56 91 ARG A C 1
ATOM 704 O O . ARG A 1 91 ? 10.443 -12.688 -27.731 1.00 69.56 91 ARG A O 1
ATOM 711 N N . LEU A 1 92 ? 11.153 -12.993 -29.847 1.00 73.25 92 LEU A N 1
ATOM 712 C CA . LEU A 1 92 ? 12.504 -12.476 -29.624 1.00 73.25 92 LEU A CA 1
ATOM 713 C C . LEU A 1 92 ? 12.478 -10.980 -29.295 1.00 73.25 92 LEU A C 1
ATOM 715 O O . LEU A 1 92 ? 13.141 -10.567 -28.347 1.00 73.25 92 LEU A O 1
ATOM 719 N N . GLU A 1 93 ? 11.666 -10.191 -30.001 1.00 77.62 93 GLU A N 1
ATOM 720 C CA . GLU A 1 93 ? 11.503 -8.760 -29.716 1.00 77.62 93 GLU A CA 1
ATOM 721 C C . GLU A 1 93 ? 10.937 -8.510 -28.312 1.00 77.62 93 GLU A C 1
ATOM 723 O O . GLU A 1 93 ? 11.451 -7.658 -27.583 1.00 77.62 93 GLU A O 1
ATOM 728 N N . MET A 1 94 ? 9.930 -9.285 -27.890 1.00 71.19 94 MET A N 1
ATOM 729 C CA . MET A 1 94 ? 9.384 -9.197 -26.531 1.00 71.19 94 MET A CA 1
ATOM 730 C C . MET A 1 94 ? 10.433 -9.507 -25.456 1.00 71.19 94 MET A C 1
ATOM 732 O O . MET A 1 94 ? 10.562 -8.743 -24.501 1.00 71.19 94 MET A O 1
ATOM 736 N N . ILE A 1 95 ? 11.202 -10.590 -25.617 1.00 74.38 95 ILE A N 1
ATOM 737 C CA . ILE A 1 95 ? 12.233 -10.984 -24.644 1.00 74.38 95 ILE A CA 1
ATOM 738 C C . ILE A 1 95 ? 13.340 -9.930 -24.582 1.00 74.38 95 ILE A C 1
ATOM 740 O O . ILE A 1 95 ? 13.759 -9.545 -23.494 1.00 74.38 95 ILE A O 1
ATOM 744 N N . MET A 1 96 ? 13.806 -9.433 -25.730 1.00 75.00 96 MET A N 1
ATOM 745 C CA . MET A 1 96 ? 14.846 -8.402 -25.768 1.00 75.00 96 MET A CA 1
ATOM 746 C C . MET A 1 96 ? 14.401 -7.116 -25.070 1.00 75.00 96 MET A C 1
ATOM 748 O O . MET A 1 96 ? 15.188 -6.521 -24.337 1.00 75.00 96 MET A O 1
ATOM 752 N N . LYS A 1 97 ? 13.139 -6.712 -25.251 1.00 73.44 97 LYS A N 1
ATOM 753 C CA . LYS A 1 97 ? 12.579 -5.528 -24.596 1.00 73.44 97 LYS A CA 1
ATOM 754 C C . LYS A 1 97 ? 12.474 -5.703 -23.078 1.00 73.44 97 LYS A C 1
ATOM 756 O O . LYS A 1 97 ? 12.907 -4.824 -22.344 1.00 73.44 97 LYS A O 1
ATOM 761 N N . GLU A 1 98 ? 12.006 -6.861 -22.608 1.00 71.38 98 GLU A N 1
ATOM 762 C CA . GLU A 1 98 ? 11.955 -7.172 -21.170 1.00 71.38 98 GLU A CA 1
ATOM 763 C C . GLU A 1 98 ? 13.344 -7.237 -20.512 1.00 71.38 98 GLU A C 1
ATOM 765 O O . GLU A 1 98 ? 13.475 -6.924 -19.330 1.00 71.38 98 GLU A O 1
ATOM 770 N N . GLN A 1 99 ? 14.384 -7.662 -21.240 1.00 68.50 99 GLN A N 1
ATOM 771 C CA . GLN A 1 99 ? 15.763 -7.650 -20.734 1.00 68.50 99 GLN A CA 1
ATOM 772 C C . GLN A 1 99 ? 16.332 -6.228 -20.656 1.00 68.50 99 GLN A C 1
ATOM 774 O O . GLN A 1 99 ? 17.102 -5.940 -19.744 1.00 68.50 99 GLN A O 1
ATOM 779 N N . LEU A 1 100 ? 15.940 -5.347 -21.583 1.00 64.62 100 LEU A N 1
ATOM 780 C CA . LEU A 1 100 ? 16.342 -3.942 -21.573 1.00 64.62 100 LEU A CA 1
ATOM 781 C C . LEU A 1 100 ? 15.696 -3.170 -20.419 1.00 64.62 100 LEU A C 1
ATOM 783 O O . LEU A 1 100 ? 16.386 -2.424 -19.742 1.00 64.62 100 LEU A O 1
ATOM 787 N N . ASP A 1 101 ? 14.405 -3.392 -20.157 1.00 63.34 101 ASP A N 1
ATOM 788 C CA . ASP A 1 101 ? 13.668 -2.707 -19.081 1.00 63.34 101 ASP A CA 1
ATOM 789 C C . ASP A 1 101 ? 14.128 -3.132 -17.665 1.00 63.34 101 ASP A C 1
ATOM 791 O O . ASP A 1 101 ? 13.723 -2.534 -16.668 1.00 63.34 101 ASP A O 1
ATOM 795 N N . ARG A 1 102 ? 14.968 -4.173 -17.560 1.00 59.78 102 ARG A N 1
ATOM 796 C CA . ARG A 1 102 ? 15.580 -4.646 -16.304 1.00 59.78 102 ARG A CA 1
ATOM 797 C C . ARG A 1 102 ? 16.981 -4.091 -16.033 1.00 59.78 102 ARG A C 1
ATOM 799 O O . ARG A 1 102 ? 17.467 -4.306 -14.921 1.00 59.78 102 ARG A O 1
ATOM 806 N N . GLN A 1 103 ? 17.640 -3.482 -17.022 1.00 42.62 103 GLN A N 1
ATOM 807 C CA . GLN A 1 103 ? 18.959 -2.845 -16.874 1.00 42.62 103 GLN A CA 1
ATOM 808 C C . GLN A 1 103 ? 18.822 -1.370 -16.508 1.00 42.62 103 GLN A C 1
ATOM 810 O O . GLN A 1 103 ? 19.655 -0.921 -15.690 1.00 42.62 103 GLN A O 1
#

Secondary structure (DSSP, 8-state):
---HHHHHHHHH-SS------S--S----EEEEE--TT--SHHHHHHHHHHHHHHHHHHHHHTPEEEEE-----TTHHHHHTTTTS-HHHHHHHHHHHHHTT-

Mean predicted aligned error: 9.04 Å

Organism: NCBI:txid49252

Radius of gyration: 19.66 Å; Cα contacts (8 Å, |Δi|>4): 68; chains: 1; bounding box: 42×38×51 Å

Sequence (103 aa):
FFGSTTIHLMRKCPCPVLTIGTKEDKPIKRIVAAIDVYAPSEEGLALNNKILTWAANLATSEQAELHVIHAWELPGEAYLKGWGHNSEVDRLEMIMKEQLDRQ

Nearest PDB structures (foldseek):
  7s1x-assembly1_A  TM=3.816E-01  e=1.936E+00  Homo sapiens
  5th6-assembly1_A  TM=4.305E-01  e=3.551E+00  Homo sapiens
  6kmu-assembly1_A  TM=2.849E-01  e=1.208E+00  Mus musculus
  8fho-assembly1_B  TM=2.704E-01  e=5.691E+00  Danio rerio

pLDDT: mean 85.77, std 13.35, range [42.62, 98.62]